Protein AF-A0A9J6C4X8-F1 (afdb_monomer_lite)

Organism: Polypedilum vanderplanki (NCBI:txid319348)

pLDDT: mean 86.04, std 13.63, range [49.12, 96.25]

Sequence (73 aa):
MILHFRLHSGIKPFACHLCPKRFSKKHHLGTHLNYHLNLKPYMCLNEGCEQKFTQSSNMRTHMKKCPHRKVEN

Structure (mmCIF, N/CA/C/O backbone):
data_AF-A0A9J6C4X8-F1
#
_entry.id   AF-A0A9J6C4X8-F1
#
loop_
_atom_site.group_PDB
_atom_site.id
_atom_site.type_symbol
_atom_site.label_atom_id
_atom_site.label_alt_id
_atom_site.label_comp_id
_atom_site.label_asym_id
_atom_site.label_entity_id
_atom_site.label_seq_id
_atom_site.pdbx_PDB_ins_code
_atom_site.Cartn_x
_atom_site.Cartn_y
_atom_site.Cartn_z
_atom_site.occupancy
_atom_site.B_iso_or_equiv
_atom_site.auth_seq_id
_atom_site.auth_comp_id
_atom_site.auth_asym_id
_atom_site.auth_atom_id
_atom_site.pdbx_PDB_model_num
ATOM 1 N N . MET A 1 1 ? 30.642 3.544 -12.567 1.00 56.25 1 MET A N 1
ATOM 2 C CA . MET A 1 1 ? 29.777 3.814 -13.743 1.00 56.25 1 MET A CA 1
ATOM 3 C C . MET A 1 1 ? 28.731 2.719 -14.046 1.00 56.25 1 MET A C 1
ATOM 5 O O . MET A 1 1 ? 27.854 2.958 -14.857 1.00 56.25 1 MET A O 1
ATOM 9 N N . ILE A 1 2 ? 28.713 1.552 -13.379 1.00 58.03 2 ILE A N 1
ATOM 10 C CA . ILE A 1 2 ? 27.713 0.490 -13.670 1.00 58.03 2 ILE A CA 1
ATOM 11 C C . ILE A 1 2 ? 26.303 0.831 -13.131 1.00 58.03 2 ILE A C 1
ATOM 13 O O . ILE A 1 2 ? 25.289 0.492 -13.738 1.00 58.03 2 ILE A O 1
ATOM 17 N N . LEU A 1 3 ? 26.221 1.532 -11.994 1.00 60.94 3 LEU A N 1
ATOM 18 C CA . LEU A 1 3 ? 24.948 1.915 -11.362 1.00 60.94 3 LEU A CA 1
ATOM 19 C C . LEU A 1 3 ? 24.163 2.970 -12.163 1.00 60.94 3 LEU A C 1
ATOM 21 O O . LEU A 1 3 ? 22.937 2.916 -12.186 1.00 60.94 3 LEU A O 1
ATOM 25 N N . HIS A 1 4 ? 24.859 3.873 -12.858 1.00 59.31 4 HIS A N 1
ATOM 26 C CA . HIS A 1 4 ? 24.249 4.903 -13.705 1.00 59.31 4 HIS A CA 1
ATOM 27 C C . HIS A 1 4 ? 23.620 4.302 -14.978 1.00 59.31 4 HIS A C 1
ATOM 29 O O . HIS A 1 4 ? 22.474 4.603 -15.302 1.00 59.31 4 HIS A O 1
ATOM 35 N N . PHE A 1 5 ? 24.294 3.346 -15.630 1.00 54.84 5 PHE A N 1
ATOM 36 C CA . PHE A 1 5 ? 23.760 2.641 -16.809 1.00 54.84 5 PHE A CA 1
ATOM 37 C C . PHE A 1 5 ? 22.480 1.843 -16.524 1.00 54.84 5 PHE A C 1
ATOM 39 O O . PHE A 1 5 ? 21.601 1.723 -17.383 1.00 54.84 5 PHE A O 1
ATOM 46 N N . ARG A 1 6 ? 22.340 1.328 -15.296 1.00 54.62 6 ARG A N 1
ATOM 47 C CA . ARG A 1 6 ? 21.162 0.556 -14.877 1.00 54.62 6 ARG A CA 1
ATOM 48 C C . ARG A 1 6 ? 19.879 1.399 -14.860 1.00 54.62 6 ARG A C 1
ATOM 50 O O . ARG A 1 6 ? 18.802 0.850 -15.075 1.00 54.62 6 ARG A O 1
ATOM 57 N N . LEU A 1 7 ? 19.999 2.713 -14.640 1.00 53.84 7 LEU A N 1
ATOM 58 C CA . LEU A 1 7 ? 18.886 3.668 -14.684 1.00 53.84 7 LEU A CA 1
ATOM 59 C C . LEU A 1 7 ? 18.462 4.001 -16.122 1.00 53.84 7 LEU A C 1
ATOM 61 O O . LEU A 1 7 ? 17.265 4.088 -16.376 1.00 53.84 7 LEU A O 1
ATOM 65 N N . HIS A 1 8 ? 19.409 4.106 -17.060 1.00 56.75 8 HIS A N 1
ATOM 66 C CA . HIS A 1 8 ? 19.106 4.380 -18.472 1.00 56.75 8 HIS A CA 1
ATOM 67 C C . HIS A 1 8 ? 18.506 3.178 -19.218 1.00 56.75 8 HIS A C 1
ATOM 69 O O . HIS A 1 8 ? 17.691 3.358 -20.113 1.00 56.75 8 HIS A O 1
ATOM 75 N N . SER A 1 9 ? 18.848 1.947 -18.825 1.00 59.81 9 SER A N 1
ATOM 76 C CA . SER A 1 9 ? 18.443 0.731 -19.555 1.00 59.81 9 SER A CA 1
ATOM 77 C C . SER A 1 9 ? 17.059 0.180 -19.171 1.00 59.81 9 SER A C 1
ATOM 79 O O . SER A 1 9 ? 16.658 -0.874 -19.656 1.00 59.81 9 SER A O 1
ATOM 81 N N . GLY A 1 10 ? 16.336 0.817 -18.240 1.00 69.44 10 GLY A N 1
ATOM 82 C CA . GLY A 1 10 ? 15.023 0.332 -17.787 1.00 69.44 10 GLY A CA 1
ATOM 83 C C . GLY A 1 10 ? 15.054 -1.039 -17.092 1.00 69.44 10 GLY A C 1
ATOM 84 O O . GLY A 1 10 ? 14.014 -1.686 -16.950 1.00 69.44 10 GLY A O 1
ATOM 85 N N . ILE A 1 11 ? 16.227 -1.496 -16.641 1.00 76.62 11 ILE A N 1
ATOM 86 C CA . ILE A 1 11 ? 16.395 -2.819 -16.038 1.00 76.62 11 ILE A CA 1
ATOM 87 C C . ILE A 1 11 ? 15.677 -2.842 -14.687 1.00 76.62 11 ILE A C 1
ATOM 89 O O . ILE A 1 11 ? 16.003 -2.102 -13.756 1.00 76.62 11 ILE A O 1
ATOM 93 N N . LYS A 1 12 ? 14.696 -3.735 -14.570 1.00 85.19 12 LYS A N 1
ATOM 94 C CA . LYS A 1 12 ? 13.934 -3.991 -13.346 1.00 85.19 12 LYS A CA 1
ATOM 95 C C . LYS A 1 12 ? 14.261 -5.404 -12.856 1.00 85.19 12 LYS A C 1
ATOM 97 O O . LYS A 1 12 ? 13.549 -6.338 -13.226 1.00 85.19 12 LYS A O 1
ATOM 102 N N . PRO A 1 13 ? 15.353 -5.585 -12.087 1.00 86.44 13 PRO A N 1
ATOM 103 C CA . PRO A 1 13 ? 15.857 -6.915 -11.750 1.00 86.44 13 PRO A CA 1
ATOM 104 C C . PRO A 1 13 ? 14.971 -7.652 -10.738 1.00 86.44 13 PRO A C 1
ATOM 106 O O . PRO A 1 13 ? 15.088 -8.861 -10.592 1.00 86.44 13 PRO A O 1
ATOM 109 N N . PHE A 1 14 ? 14.078 -6.948 -10.039 1.00 92.88 14 PHE A N 1
ATOM 110 C CA . PHE A 1 14 ? 13.215 -7.538 -9.021 1.00 92.88 14 PHE A CA 1
ATOM 111 C C . PHE A 1 14 ? 11.839 -7.841 -9.617 1.00 92.88 14 PHE A C 1
ATOM 113 O O . PHE A 1 14 ? 11.049 -6.926 -9.840 1.00 92.88 14 PHE A O 1
ATOM 120 N N . ALA A 1 15 ? 11.546 -9.109 -9.888 1.00 93.06 15 ALA A N 1
ATOM 121 C CA . ALA A 1 15 ? 10.253 -9.543 -10.413 1.00 93.06 15 ALA A CA 1
ATOM 122 C C . ALA A 1 15 ? 9.294 -9.958 -9.287 1.00 93.06 15 ALA A C 1
ATOM 124 O O . ALA A 1 15 ? 9.717 -10.525 -8.282 1.00 93.06 15 ALA A O 1
ATOM 125 N N . CYS A 1 16 ? 8.002 -9.680 -9.465 1.00 95.00 16 CYS A N 1
ATOM 126 C CA . CYS A 1 16 ? 6.953 -10.292 -8.660 1.00 95.00 16 CYS A CA 1
ATOM 127 C C . CYS A 1 16 ? 6.702 -11.723 -9.146 1.00 95.00 16 CYS A C 1
ATOM 129 O O . CYS A 1 16 ? 6.690 -11.974 -10.347 1.00 95.00 16 CYS A O 1
ATOM 131 N N . HIS A 1 17 ? 6.497 -12.657 -8.218 1.00 94.38 17 HIS A N 1
ATOM 132 C CA . HIS A 1 17 ? 6.182 -14.051 -8.546 1.00 94.38 17 HIS A CA 1
ATOM 133 C C . HIS A 1 17 ? 4.670 -14.313 -8.661 1.00 94.38 17 HIS A C 1
ATOM 135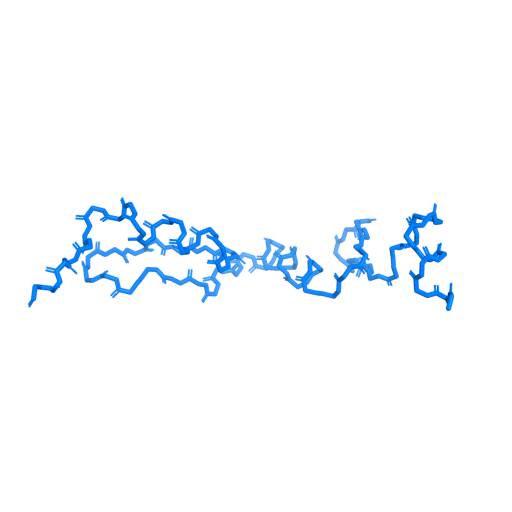 O O . HIS A 1 17 ? 4.269 -15.401 -9.055 1.00 94.38 17 HIS A O 1
ATOM 141 N N . LEU A 1 18 ? 3.832 -13.331 -8.310 1.00 94.94 18 LEU A N 1
ATOM 142 C CA . LEU A 1 18 ? 2.365 -13.426 -8.355 1.00 94.94 18 LEU A CA 1
ATOM 143 C C . LEU A 1 18 ? 1.757 -12.684 -9.551 1.00 94.94 18 LEU A C 1
ATOM 145 O O . LEU A 1 18 ? 0.585 -12.867 -9.861 1.00 94.94 18 LEU A O 1
ATOM 149 N N . CYS A 1 19 ? 2.524 -11.817 -10.215 1.00 94.69 19 CYS A N 1
ATOM 150 C CA . CYS A 1 19 ? 2.073 -11.062 -11.380 1.00 94.69 19 CYS A CA 1
ATOM 151 C C . CYS A 1 19 ? 3.271 -10.640 -12.254 1.00 94.69 19 CYS A C 1
ATOM 153 O O . CYS A 1 19 ? 4.404 -10.629 -11.775 1.00 94.69 19 CYS A O 1
ATOM 155 N N . PRO A 1 20 ? 3.064 -10.212 -13.514 1.00 92.88 20 PRO A N 1
ATOM 156 C CA . PRO A 1 20 ? 4.162 -9.871 -14.427 1.00 92.88 20 PRO A CA 1
ATO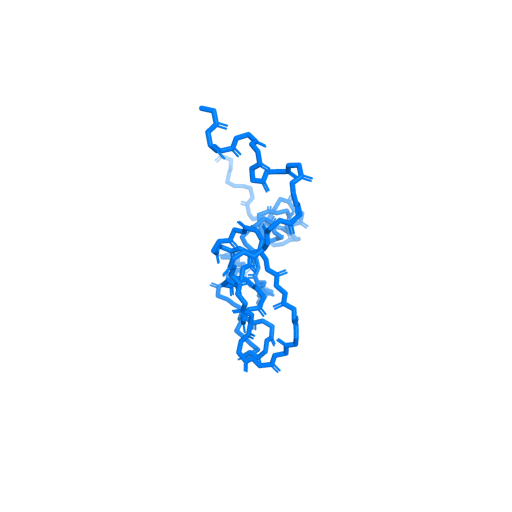M 157 C C . PRO A 1 20 ? 4.897 -8.556 -14.089 1.00 92.88 20 PRO A C 1
ATOM 159 O O . PRO A 1 20 ? 5.757 -8.107 -14.851 1.00 92.88 20 PRO A O 1
ATOM 162 N N . LYS A 1 21 ? 4.583 -7.893 -12.965 1.00 92.88 21 LYS A N 1
ATOM 163 C CA . LYS A 1 21 ? 5.232 -6.629 -12.588 1.00 92.88 21 LYS A CA 1
ATOM 164 C C . LYS A 1 21 ? 6.683 -6.851 -12.164 1.00 92.88 21 LYS A C 1
ATOM 166 O O . LYS A 1 21 ? 7.015 -7.757 -11.402 1.00 92.88 21 LYS A O 1
ATOM 171 N N . ARG A 1 22 ? 7.548 -5.939 -12.610 1.00 94.00 22 ARG A N 1
ATOM 172 C CA . ARG A 1 22 ? 8.956 -5.853 -12.211 1.00 94.00 22 ARG A CA 1
ATOM 173 C C . ARG A 1 22 ? 9.253 -4.496 -11.582 1.00 94.00 22 ARG A C 1
ATOM 175 O O . ARG A 1 22 ? 8.619 -3.495 -11.920 1.00 94.00 22 ARG A O 1
ATOM 182 N N . PHE A 1 23 ? 10.253 -4.459 -10.709 1.00 92.38 23 PHE A N 1
ATOM 183 C CA . PHE A 1 23 ? 10.671 -3.303 -9.926 1.00 92.38 23 PHE A CA 1
ATOM 184 C C . PHE A 1 23 ? 12.184 -3.089 -10.030 1.00 92.38 23 PHE A C 1
ATOM 186 O O . PHE A 1 23 ? 12.970 -4.028 -10.155 1.00 92.38 23 PHE A O 1
ATOM 193 N N . SER A 1 24 ? 12.601 -1.827 -9.957 1.00 90.25 24 SER A N 1
ATOM 194 C CA . SER A 1 24 ? 14.014 -1.429 -9.954 1.00 90.25 24 SER A CA 1
ATOM 195 C C . SER A 1 24 ? 14.674 -1.549 -8.577 1.00 90.25 24 SER A C 1
ATOM 197 O O . SER A 1 24 ? 15.897 -1.598 -8.487 1.00 90.25 24 SER A O 1
ATOM 199 N N . LYS A 1 25 ? 13.881 -1.613 -7.498 1.00 90.50 25 LYS A N 1
ATOM 200 C CA . LYS A 1 25 ? 14.357 -1.673 -6.108 1.00 90.50 25 LYS A CA 1
ATOM 201 C C . LYS A 1 25 ? 13.641 -2.782 -5.333 1.00 90.50 25 LYS A C 1
ATOM 203 O O . LYS A 1 25 ? 12.424 -2.917 -5.445 1.00 90.50 25 LYS A O 1
ATOM 208 N N . LYS A 1 26 ? 14.378 -3.509 -4.484 1.00 92.31 26 LYS A N 1
ATOM 209 C CA . LYS A 1 26 ? 13.847 -4.605 -3.649 1.00 92.31 26 LYS A CA 1
ATOM 210 C C . LYS A 1 26 ? 12.715 -4.151 -2.720 1.00 92.31 26 LYS A C 1
ATOM 212 O O . LYS A 1 26 ? 11.710 -4.840 -2.611 1.00 92.31 26 LYS A O 1
ATOM 217 N N . HIS A 1 27 ? 12.841 -2.981 -2.089 1.00 92.25 27 HIS A N 1
ATOM 218 C CA . HIS A 1 27 ? 11.804 -2.492 -1.173 1.00 92.25 27 HIS A CA 1
ATOM 219 C C . HIS A 1 27 ? 10.479 -2.177 -1.889 1.00 92.25 27 HIS A C 1
ATOM 221 O O . HIS A 1 27 ? 9.427 -2.410 -1.309 1.00 92.25 27 HIS A O 1
ATOM 227 N N . HIS A 1 28 ? 10.512 -1.728 -3.153 1.00 94.38 28 HIS A N 1
ATOM 228 C CA . HIS A 1 28 ? 9.296 -1.549 -3.955 1.00 94.38 28 HIS A CA 1
ATOM 229 C C . HIS A 1 28 ? 8.616 -2.887 -4.275 1.00 94.38 28 HIS A C 1
ATOM 231 O O . HIS A 1 28 ? 7.393 -2.961 -4.279 1.00 94.38 28 HIS A O 1
ATOM 237 N N . LEU A 1 29 ? 9.394 -3.950 -4.526 1.00 95.88 29 LEU A N 1
ATOM 238 C CA . LEU A 1 29 ? 8.832 -5.295 -4.665 1.00 95.88 29 LEU A CA 1
ATOM 239 C C . LEU A 1 29 ? 8.192 -5.750 -3.344 1.00 95.88 29 LEU A C 1
ATOM 241 O O . LEU A 1 29 ? 7.075 -6.244 -3.361 1.00 95.88 29 LEU A O 1
ATOM 245 N N . GLY A 1 30 ? 8.850 -5.531 -2.202 1.00 95.81 30 GLY A N 1
ATOM 246 C CA . GLY A 1 30 ? 8.297 -5.878 -0.887 1.00 95.81 30 GLY A CA 1
ATOM 247 C C . GLY A 1 30 ? 6.969 -5.174 -0.586 1.00 95.81 30 GLY A C 1
ATOM 248 O O . GLY A 1 30 ? 5.987 -5.828 -0.243 1.00 95.81 30 GLY A O 1
ATOM 249 N N . THR A 1 31 ? 6.893 -3.853 -0.786 1.00 95.62 31 THR A N 1
ATOM 250 C CA . THR A 1 31 ? 5.634 -3.107 -0.599 1.00 95.62 31 THR A CA 1
ATOM 251 C C . THR A 1 31 ? 4.559 -3.508 -1.604 1.00 95.62 31 THR A C 1
ATOM 253 O O . THR A 1 31 ? 3.374 -3.462 -1.282 1.00 95.62 31 THR A O 1
ATOM 256 N N . HIS A 1 32 ? 4.945 -3.929 -2.808 1.00 95.62 32 HIS A N 1
ATOM 257 C CA . HIS A 1 32 ? 4.018 -4.497 -3.777 1.00 95.62 32 HIS A CA 1
ATOM 258 C C . HIS A 1 32 ? 3.492 -5.877 -3.353 1.00 95.62 32 HIS A C 1
ATOM 260 O O . HIS A 1 32 ? 2.300 -6.129 -3.490 1.00 95.62 32 HIS A O 1
ATOM 266 N N . LEU A 1 33 ? 4.331 -6.756 -2.802 1.00 96.25 33 LEU A N 1
ATOM 267 C CA . LEU A 1 33 ? 3.891 -8.070 -2.317 1.00 96.25 33 LEU A CA 1
ATOM 268 C C . LEU A 1 33 ? 2.890 -7.953 -1.163 1.00 96.25 33 LEU A C 1
ATOM 270 O O . LEU A 1 33 ? 1.948 -8.738 -1.096 1.00 96.25 33 LEU A O 1
ATOM 274 N N . ASN A 1 34 ? 3.017 -6.921 -0.324 1.00 96.19 34 ASN A N 1
ATOM 275 C CA . ASN A 1 34 ? 2.025 -6.618 0.709 1.00 96.19 34 ASN A CA 1
ATOM 276 C C . ASN A 1 34 ? 0.604 -6.458 0.139 1.00 96.19 34 ASN A C 1
ATOM 278 O O . ASN A 1 34 ? -0.355 -6.837 0.799 1.00 96.19 34 ASN A O 1
ATOM 282 N N . TYR A 1 35 ? 0.452 -5.940 -1.086 1.00 93.44 35 TYR A N 1
ATOM 283 C CA . TYR A 1 35 ? -0.856 -5.851 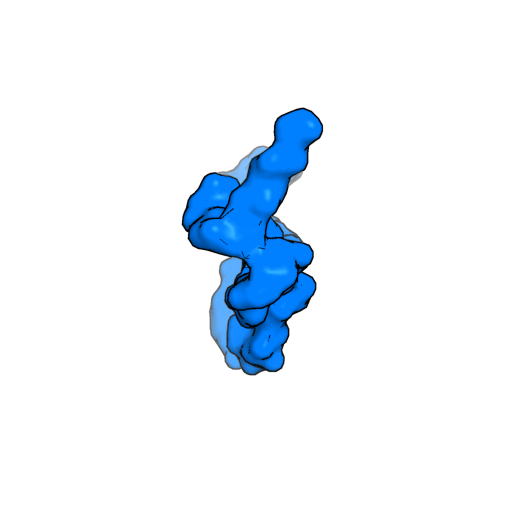-1.740 1.00 93.44 35 TYR A CA 1
ATOM 284 C C . TYR A 1 35 ? -1.426 -7.235 -2.067 1.00 93.44 35 TYR A C 1
ATOM 286 O O . TYR A 1 35 ? -2.577 -7.506 -1.750 1.00 93.44 35 TYR A O 1
ATOM 294 N N . HIS A 1 36 ? -0.617 -8.128 -2.640 1.00 95.19 36 HIS A N 1
ATOM 295 C CA . HIS A 1 36 ? -1.067 -9.481 -2.970 1.00 95.19 36 HIS A CA 1
ATOM 296 C C . HIS A 1 36 ? -1.432 -10.304 -1.731 1.00 95.19 36 HIS A C 1
ATOM 298 O O . HIS A 1 36 ? -2.398 -11.057 -1.750 1.00 95.19 36 HIS A O 1
ATOM 304 N N . LEU A 1 37 ? -0.663 -10.145 -0.655 1.00 95.19 37 LEU A N 1
ATOM 305 C CA . LEU A 1 37 ? -0.867 -10.865 0.600 1.00 95.19 37 LEU A CA 1
ATOM 306 C C . LEU A 1 37 ? -1.861 -10.158 1.538 1.00 95.19 37 LEU A C 1
ATOM 308 O O . LEU A 1 37 ? -2.062 -10.606 2.662 1.00 95.19 37 LEU A O 1
ATOM 312 N N . ASN A 1 38 ? -2.454 -9.036 1.107 1.00 94.19 38 ASN A N 1
ATOM 313 C CA . ASN A 1 38 ? -3.308 -8.166 1.925 1.00 94.19 38 ASN A CA 1
ATOM 314 C C . ASN A 1 38 ? -2.669 -7.733 3.261 1.00 94.19 38 ASN A C 1
ATOM 316 O O . ASN A 1 38 ? -3.357 -7.409 4.230 1.00 94.19 38 ASN A O 1
ATOM 320 N N . LEU A 1 39 ? -1.338 -7.679 3.310 1.00 95.25 39 LEU A N 1
ATOM 321 C CA . LEU A 1 39 ? -0.590 -7.271 4.488 1.00 95.25 39 LEU A CA 1
ATOM 322 C C . LEU A 1 39 ? -0.549 -5.750 4.577 1.00 95.25 39 LEU A C 1
ATOM 324 O O . LEU A 1 39 ? -0.168 -5.048 3.640 1.00 95.25 39 LEU A O 1
ATOM 328 N N . LYS A 1 40 ? -0.888 -5.221 5.748 1.00 94.31 40 LYS A N 1
ATOM 329 C CA . LYS A 1 40 ? -0.767 -3.796 6.064 1.00 94.31 40 LYS A CA 1
ATOM 330 C C . LYS A 1 40 ? 0.079 -3.643 7.329 1.00 94.31 40 LYS A C 1
ATOM 332 O O . LYS A 1 40 ? -0.481 -3.447 8.404 1.00 94.31 40 LYS A O 1
ATOM 337 N N . PRO A 1 41 ? 1.413 -3.790 7.217 1.00 93.19 41 PRO A N 1
ATOM 338 C CA . PRO A 1 41 ? 2.298 -3.892 8.377 1.00 93.19 41 PRO A CA 1
ATOM 339 C C . PRO A 1 41 ? 2.447 -2.578 9.152 1.00 93.19 41 PRO A C 1
ATOM 341 O O . PRO A 1 41 ? 2.956 -2.583 10.265 1.00 93.19 41 PRO A O 1
ATOM 344 N N . TYR A 1 42 ? 2.025 -1.449 8.581 1.00 94.56 42 TYR A N 1
ATOM 345 C CA . TYR A 1 42 ? 2.124 -0.149 9.234 1.00 94.56 42 TYR A CA 1
ATOM 346 C C . TYR A 1 42 ? 0.757 0.252 9.773 1.00 94.56 42 TYR A C 1
ATOM 348 O O . TYR A 1 42 ? -0.175 0.403 8.991 1.00 94.56 42 TYR A O 1
ATOM 356 N N . MET A 1 43 ? 0.631 0.470 11.076 1.00 94.25 43 MET A N 1
ATOM 357 C CA . MET A 1 43 ? -0.619 0.917 11.696 1.00 94.25 43 MET A CA 1
ATOM 358 C C . MET A 1 43 ? -0.477 2.301 12.320 1.00 94.25 43 MET A C 1
ATOM 360 O O . MET A 1 43 ? 0.627 2.729 12.665 1.00 94.25 43 MET A O 1
ATOM 364 N N . CYS A 1 44 ? -1.598 3.011 12.437 1.00 93.94 44 CYS A N 1
ATOM 365 C CA . CYS A 1 44 ? -1.670 4.169 13.310 1.00 93.94 44 CYS A CA 1
ATOM 366 C C . CYS A 1 44 ? -1.489 3.714 14.766 1.00 93.94 44 CYS A C 1
ATOM 368 O O . CYS A 1 44 ? -2.042 2.695 15.163 1.00 93.94 44 CYS A O 1
ATOM 370 N N . LEU A 1 45 ? -0.682 4.450 15.529 1.00 89.50 45 LEU A N 1
ATOM 371 C CA . LEU A 1 45 ? -0.395 4.179 16.941 1.00 89.50 45 LEU A CA 1
ATOM 372 C C . LEU A 1 45 ? -1.196 5.105 17.862 1.00 89.50 45 LEU A C 1
ATOM 374 O O . LEU A 1 45 ? -1.095 4.993 19.077 1.00 89.50 45 LEU A O 1
ATOM 378 N N . ASN A 1 46 ? -1.965 6.038 17.291 1.00 89.31 46 ASN A N 1
ATOM 379 C CA . ASN A 1 46 ? -2.852 6.874 18.084 1.00 89.31 46 ASN A CA 1
ATOM 380 C C . ASN A 1 46 ? -4.025 6.028 18.579 1.00 89.31 46 ASN A C 1
ATOM 382 O O . ASN A 1 46 ? -4.693 5.357 17.789 1.00 89.31 46 ASN A O 1
ATOM 386 N N . GLU A 1 47 ? -4.283 6.120 19.876 1.00 87.69 47 GLU A N 1
ATOM 387 C CA . GLU A 1 47 ? -5.429 5.514 20.548 1.00 87.69 47 GLU A CA 1
ATOM 388 C C . GLU A 1 47 ? -6.734 5.908 19.835 1.00 87.69 47 GLU A C 1
ATOM 390 O O . GLU A 1 47 ? -6.967 7.086 19.557 1.00 87.69 47 GLU A O 1
ATOM 395 N N . GLY A 1 48 ? -7.570 4.923 19.501 1.00 87.69 48 GLY A N 1
ATOM 396 C CA . GLY A 1 48 ? -8.806 5.131 18.735 1.00 87.69 48 GLY A CA 1
ATOM 397 C C . GLY A 1 48 ? -8.635 5.176 17.209 1.00 87.69 48 GLY A C 1
ATOM 398 O O . GLY A 1 48 ? -9.622 5.333 16.495 1.00 87.69 48 GLY A O 1
ATOM 399 N N . CYS A 1 49 ? -7.419 5.002 16.672 1.00 92.19 49 CYS A N 1
ATOM 400 C CA . CYS A 1 49 ? -7.193 4.908 15.229 1.00 92.19 49 CYS A CA 1
ATOM 401 C C . CYS A 1 49 ? -6.744 3.508 14.790 1.00 92.19 49 CYS A C 1
ATOM 403 O O . CYS A 1 49 ? -5.602 3.107 14.995 1.00 92.19 49 CYS A O 1
ATOM 405 N N . GLU A 1 50 ? -7.604 2.803 14.057 1.00 92.38 50 GLU A N 1
ATOM 406 C CA . GLU A 1 50 ? -7.322 1.452 13.546 1.00 92.38 50 GLU A CA 1
ATOM 407 C C . GLU A 1 50 ? -6.824 1.442 12.090 1.00 92.38 50 GLU A C 1
ATOM 409 O O . GLU A 1 50 ? -6.797 0.404 11.422 1.00 92.38 50 GLU A O 1
ATOM 414 N N . GLN A 1 51 ? -6.428 2.602 11.551 1.00 94.12 51 GLN A N 1
ATOM 415 C CA . GLN A 1 51 ? -5.975 2.684 10.164 1.00 94.12 51 GLN A CA 1
ATOM 416 C C . GLN A 1 51 ? -4.648 1.946 9.953 1.00 94.12 51 GLN A C 1
ATOM 418 O O . GLN A 1 51 ? -3.644 2.220 10.612 1.00 94.12 51 GLN A O 1
ATOM 423 N N . LYS A 1 52 ? -4.638 1.044 8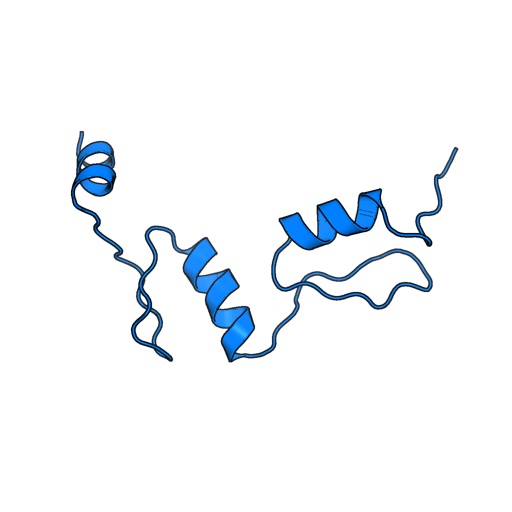.964 1.00 95.19 52 LYS A N 1
ATOM 424 C CA . LYS A 1 52 ? -3.466 0.267 8.538 1.00 95.19 52 LYS A CA 1
ATOM 425 C C . LYS A 1 52 ? -3.072 0.605 7.100 1.00 95.19 52 LYS A C 1
ATOM 427 O O . LYS A 1 52 ? -3.922 0.843 6.240 1.00 95.19 52 LYS A O 1
ATOM 432 N N . PHE A 1 53 ? -1.777 0.552 6.815 1.00 94.62 53 PHE A N 1
ATOM 433 C CA . PHE A 1 53 ? -1.149 0.970 5.568 1.00 94.62 53 PHE A CA 1
ATOM 434 C C . PHE A 1 53 ? -0.151 -0.080 5.074 1.00 94.62 53 PHE A C 1
ATOM 436 O O . PHE A 1 53 ? 0.528 -0.755 5.847 1.00 94.62 53 PHE A O 1
ATOM 443 N N . THR A 1 54 ? -0.018 -0.176 3.754 1.00 93.94 54 THR A N 1
ATOM 444 C CA . THR A 1 54 ? 0.964 -1.042 3.081 1.00 93.94 54 THR A CA 1
ATOM 445 C C . THR A 1 54 ? 2.362 -0.421 3.010 1.00 93.94 54 THR A C 1
ATOM 447 O O . THR A 1 54 ? 3.336 -1.132 2.767 1.00 93.94 54 THR A O 1
ATOM 450 N N . GLN A 1 55 ? 2.465 0.899 3.221 1.00 94.00 55 GLN A N 1
ATOM 451 C CA . GLN A 1 55 ? 3.694 1.688 3.120 1.00 94.00 55 GLN A CA 1
ATOM 452 C C . GLN A 1 55 ? 3.852 2.640 4.312 1.00 94.00 55 GLN A C 1
ATOM 454 O O . GLN A 1 55 ? 2.890 3.284 4.739 1.00 94.00 55 GLN A O 1
ATOM 459 N N . SER A 1 56 ? 5.088 2.787 4.793 1.00 93.44 56 SER A N 1
ATOM 460 C CA . SER A 1 56 ? 5.430 3.656 5.926 1.00 93.44 56 SER A CA 1
ATOM 461 C C . SER A 1 56 ? 5.228 5.141 5.625 1.00 93.44 56 SER A C 1
ATOM 463 O O . SER A 1 56 ? 4.800 5.895 6.496 1.00 93.44 56 SER A O 1
ATOM 465 N N . SER A 1 57 ? 5.492 5.573 4.389 1.00 93.94 57 SER A N 1
ATOM 466 C CA . SER A 1 57 ? 5.266 6.951 3.937 1.00 93.94 57 SER A CA 1
ATOM 467 C C . SER A 1 57 ? 3.798 7.355 4.065 1.00 93.94 57 SER A C 1
ATOM 469 O O . SER A 1 57 ? 3.508 8.438 4.571 1.00 93.94 57 SER A O 1
ATOM 471 N N . ASN A 1 58 ? 2.881 6.469 3.669 1.00 94.44 58 ASN A N 1
ATOM 472 C CA . ASN A 1 58 ? 1.440 6.700 3.754 1.00 94.44 58 ASN A CA 1
ATOM 473 C C . ASN A 1 58 ? 0.985 6.789 5.212 1.00 94.44 58 ASN A C 1
ATOM 475 O O . ASN A 1 58 ? 0.294 7.741 5.569 1.00 94.44 58 ASN A O 1
ATOM 479 N N . MET A 1 59 ? 1.441 5.856 6.058 1.00 95.19 59 MET A N 1
ATOM 480 C CA . MET A 1 59 ? 1.189 5.903 7.500 1.00 95.19 59 MET A CA 1
ATOM 481 C C . MET A 1 59 ? 1.690 7.221 8.100 1.00 95.19 59 MET A C 1
ATOM 483 O O . MET A 1 59 ? 0.934 7.907 8.775 1.00 95.19 59 MET A O 1
ATOM 487 N N . ARG A 1 60 ? 2.921 7.646 7.793 1.00 93.12 60 ARG A N 1
ATOM 488 C CA . ARG A 1 60 ? 3.494 8.891 8.324 1.00 93.12 60 ARG A CA 1
ATOM 489 C C . ARG A 1 60 ? 2.703 10.129 7.902 1.00 93.12 60 ARG A C 1
ATOM 491 O O . ARG A 1 60 ? 2.514 11.038 8.705 1.00 93.12 60 ARG A O 1
ATOM 498 N N . THR A 1 61 ? 2.246 10.179 6.652 1.00 94.06 61 THR A N 1
ATOM 499 C CA . THR A 1 61 ? 1.382 11.266 6.174 1.00 94.06 61 THR A CA 1
ATOM 500 C C . THR A 1 61 ? 0.038 11.259 6.895 1.00 94.06 61 THR A C 1
ATOM 502 O O . THR A 1 61 ? -0.431 12.324 7.293 1.00 94.06 61 THR A O 1
ATOM 505 N N . HIS A 1 62 ? -0.549 10.079 7.113 1.00 94.25 62 HIS A N 1
ATOM 506 C CA . HIS A 1 62 ? -1.763 9.934 7.909 1.00 94.25 62 HIS A CA 1
ATOM 507 C C . HIS A 1 62 ? -1.549 10.401 9.351 1.00 94.25 62 HIS A C 1
ATOM 509 O O . HIS A 1 62 ? -2.331 11.212 9.817 1.00 94.25 62 HIS A O 1
ATOM 515 N N . MET A 1 63 ? -0.482 9.979 10.038 1.00 90.62 63 MET A N 1
ATOM 516 C CA . MET A 1 63 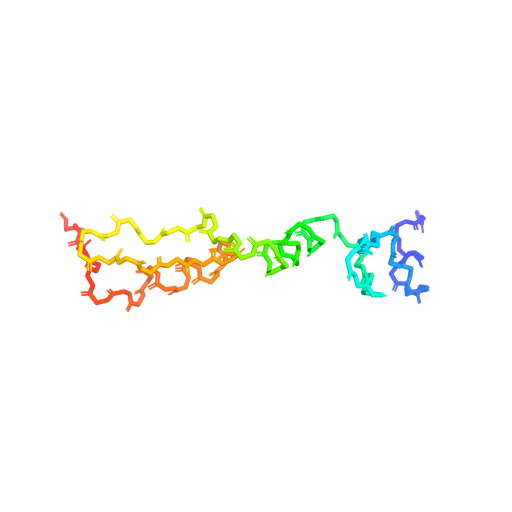? -0.219 10.343 11.440 1.00 90.62 63 MET A CA 1
ATOM 517 C C . MET A 1 63 ? -0.248 11.855 11.672 1.00 90.62 63 MET A C 1
ATOM 519 O O . MET A 1 63 ? -0.813 12.313 12.657 1.00 90.62 63 MET A O 1
ATOM 523 N N . LYS A 1 64 ? 0.312 12.641 10.742 1.00 90.88 64 LYS A N 1
ATOM 524 C CA . LYS A 1 64 ? 0.309 14.112 10.816 1.00 90.88 64 LYS A CA 1
ATOM 525 C C . LYS A 1 64 ? -1.090 14.725 10.723 1.00 90.88 64 LYS A C 1
ATOM 527 O O . LYS A 1 64 ? -1.300 15.815 11.236 1.00 90.88 64 LYS A O 1
ATOM 532 N N . LYS A 1 65 ? -2.006 14.045 10.034 1.00 89.81 65 LYS A N 1
ATOM 533 C CA . LYS A 1 65 ? -3.387 14.474 9.776 1.00 89.81 65 LYS A CA 1
ATOM 534 C C . LYS A 1 65 ? -4.411 13.636 10.546 1.00 89.81 65 LYS A C 1
ATOM 536 O O . LYS A 1 65 ? -5.602 13.741 10.277 1.00 89.81 65 LYS A O 1
ATOM 541 N N . CYS A 1 66 ? -3.958 12.755 11.435 1.00 90.44 66 CYS A N 1
ATOM 542 C CA . CYS A 1 66 ? -4.837 11.826 12.117 1.00 90.44 66 CYS A CA 1
ATOM 543 C C . CYS A 1 66 ? -5.697 12.628 13.098 1.00 90.44 66 CYS A C 1
ATOM 545 O O . CYS A 1 66 ? -5.130 13.359 13.913 1.00 90.44 66 CYS A O 1
ATOM 547 N N . PRO A 1 67 ? -7.034 12.501 13.048 1.00 86.25 67 PRO A N 1
ATOM 548 C CA . PRO A 1 67 ? -7.916 13.243 13.948 1.00 86.25 67 PRO A CA 1
ATOM 549 C C . PRO A 1 67 ? -7.698 12.862 15.421 1.00 86.25 67 PRO A C 1
ATOM 551 O O . PRO A 1 67 ? -7.979 13.656 16.307 1.00 86.25 67 PRO A O 1
ATOM 554 N N . HIS A 1 68 ? -7.133 11.679 15.677 1.00 86.44 68 HIS A N 1
ATOM 555 C CA . HIS A 1 68 ? -6.808 11.163 17.010 1.00 86.44 68 HIS A CA 1
ATOM 556 C C . HIS A 1 68 ? -5.393 11.527 17.485 1.00 86.44 68 HIS A C 1
ATOM 558 O O . HIS A 1 68 ? -4.928 11.007 18.497 1.00 86.44 68 HIS A O 1
ATOM 564 N N . ARG A 1 69 ? -4.657 12.364 16.740 1.00 81.06 69 ARG A N 1
ATOM 565 C CA . ARG A 1 69 ? -3.296 12.765 17.108 1.00 81.06 69 ARG A CA 1
ATOM 566 C C . ARG A 1 69 ? -3.342 13.589 18.398 1.00 81.06 69 ARG A C 1
ATOM 568 O O . ARG A 1 69 ? -3.652 14.777 18.357 1.00 81.06 69 ARG A O 1
ATOM 575 N N . LYS A 1 70 ? -2.981 12.974 19.527 1.00 69.75 70 LYS A N 1
ATOM 576 C CA . LYS A 1 70 ? -2.711 13.698 20.774 1.00 69.75 70 LYS A CA 1
ATOM 577 C C . LYS A 1 70 ? -1.430 14.503 20.556 1.00 69.75 70 LYS A C 1
ATOM 579 O O . LYS A 1 70 ? -0.357 13.935 20.369 1.00 69.75 70 LYS A O 1
ATOM 584 N N . VAL A 1 71 ? -1.556 15.823 20.450 1.00 70.25 71 VAL A N 1
ATOM 585 C CA . VAL A 1 71 ? -0.398 16.717 20.497 1.00 70.25 71 VAL A CA 1
ATOM 586 C C . VAL A 1 71 ? -0.033 16.812 21.970 1.00 70.25 71 VAL A C 1
ATOM 588 O O . VAL A 1 71 ? -0.712 17.501 22.723 1.00 70.25 71 VAL A O 1
ATOM 591 N N . GLU A 1 72 ? 0.961 16.038 22.393 1.00 59.66 72 GLU A N 1
ATOM 592 C CA . GLU A 1 72 ? 1.605 16.259 23.686 1.00 59.66 72 GLU A CA 1
ATOM 593 C C . GLU A 1 72 ? 2.258 17.647 23.626 1.00 59.66 72 GLU A C 1
ATOM 595 O O . GLU A 1 72 ? 3.041 17.925 22.711 1.00 59.66 72 GLU A O 1
ATOM 600 N N . ASN A 1 73 ? 1.817 18.530 24.523 1.00 49.12 73 ASN A N 1
ATOM 601 C CA . ASN A 1 73 ? 2.434 19.824 24.799 1.00 49.12 73 ASN A CA 1
ATOM 602 C C . ASN A 1 73 ? 3.604 19.621 25.758 1.00 49.12 73 ASN A C 1
ATOM 604 O O . ASN A 1 73 ? 3.389 18.886 26.749 1.00 49.12 73 ASN A O 1
#

Foldseek 3Di:
DVVVVLVVVVDQPAADPVDRDGHVDPVVNQLVVCVVVVNQPDAAPQPPGGDGHSDPVVNVVCQVVPPSNDPDD

Radius of gyration: 16.99 Å; chains: 1; bounding box: 39×34×44 Å

Secondary structure (DSSP, 8-state):
-HHHHHHHTT---EE-SSSS-EESSHHHHHHHHHHHTT---EE--STT---EESSHHHHHHHHHH-TT-----

InterPro domains:
  IPR013087 Zinc finger C2H2-type [PF00096] (14-36)
  IPR013087 Zinc finger C2H2-type [PF00096] (42-68)
  IPR013087 Zinc finger C2H2-type [PS00028] (16-36)
  IPR013087 Zinc finger C2H2-type [PS00028]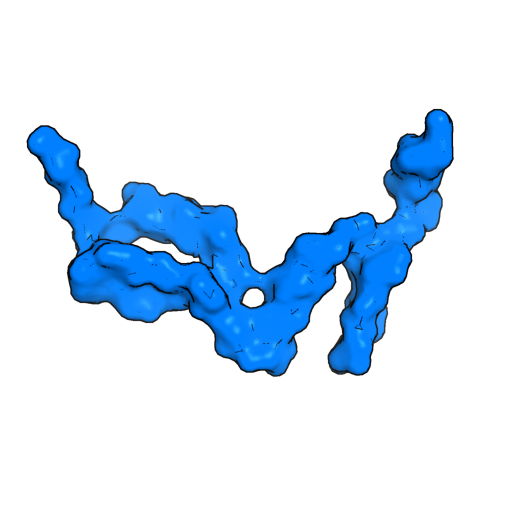 (44-68)
  IPR013087 Zinc finger C2H2-type [PS50157] (14-41)
  IPR013087 Zinc finger C2H2-type [PS50157] (42-73)
  IPR013087 Zinc finger C2H2-type [SM00355] (14-36)
  IPR013087 Zinc finger C2H2-type [SM00355] (42-68)
  IPR036236 Zinc finger C2H2 superfamily [SSF57667] (8-62)
  IPR050329 GLI C2H2-type zinc-finger [PTHR19818] (4-64)